Protein AF-A0A7W1ZG81-F1 (afdb_monomer_lite)

pLDDT: mean 86.16, std 15.69, range [42.53, 97.81]

Foldseek 3Di:
DDQDDDPDPVQLQVQLCVVVVHDPVVLVVDDPVSSVVSSVVSVVVVVVVNVVVVVVVVVVVVVD

Radius of gyration: 15.16 Å; chains: 1; bounding box: 34×14×44 Å

Secondary structure (DSSP, 8-state):
--PPPP--HHHHHHHHHHHTT--HHHHHHS-HHHHHHHHHHHHHHHHHHHHHHHHHHHHHTT--

Structure (mmCIF, N/CA/C/O backbone):
data_AF-A0A7W1ZG81-F1
#
_entry.id   AF-A0A7W1ZG81-F1
#
loop_
_atom_site.group_PDB
_atom_site.id
_atom_site.type_symbol
_atom_site.label_atom_id
_atom_site.label_alt_id
_atom_site.label_comp_id
_atom_site.label_asym_id
_atom_site.label_entity_id
_atom_site.label_seq_id
_atom_site.pdbx_PDB_ins_code
_atom_site.Cartn_x
_atom_site.Cartn_y
_atom_site.Cartn_z
_atom_site.occupancy
_atom_site.B_iso_or_equiv
_atom_site.auth_seq_id
_atom_site.auth_comp_id
_atom_site.auth_asym_id
_atom_site.auth_atom_id
_atom_site.pdbx_PDB_model_num
ATOM 1 N N . MET A 1 1 ? 7.231 8.989 -23.432 1.00 42.53 1 MET A N 1
ATOM 2 C CA . MET A 1 1 ? 6.889 7.845 -22.558 1.00 42.53 1 MET A CA 1
ATOM 3 C C . MET A 1 1 ? 6.114 8.378 -21.361 1.00 42.53 1 MET A C 1
ATOM 5 O O . MET A 1 1 ? 6.548 9.385 -20.817 1.00 42.53 1 MET A O 1
ATOM 9 N N . SER A 1 2 ? 4.973 7.792 -20.976 1.00 57.25 2 SER A N 1
ATOM 10 C CA . SER A 1 2 ? 4.302 8.201 -19.732 1.00 57.25 2 SER A CA 1
ATOM 11 C C . SER A 1 2 ? 5.032 7.562 -18.557 1.00 57.25 2 SER A C 1
ATOM 13 O O . SER A 1 2 ? 4.969 6.347 -18.363 1.00 57.25 2 SER A O 1
ATOM 15 N N . GLU A 1 3 ? 5.763 8.371 -17.806 1.00 70.50 3 GLU A N 1
ATOM 16 C CA . GLU A 1 3 ? 6.382 7.943 -16.560 1.00 70.50 3 GLU A CA 1
ATOM 17 C C . GLU A 1 3 ? 5.293 7.438 -15.600 1.00 70.50 3 GLU A C 1
ATOM 19 O O . GLU A 1 3 ? 4.212 8.029 -15.503 1.00 70.50 3 GLU A O 1
ATOM 24 N N . LEU A 1 4 ? 5.537 6.317 -14.915 1.00 76.19 4 LEU A N 1
ATOM 25 C CA . LEU A 1 4 ? 4.576 5.829 -13.928 1.00 76.19 4 LEU A CA 1
ATOM 26 C C . LEU A 1 4 ? 4.392 6.879 -12.828 1.00 76.19 4 LEU A C 1
ATOM 28 O O . LEU A 1 4 ? 5.383 7.456 -12.368 1.00 76.19 4 LEU A O 1
ATOM 32 N N . PRO A 1 5 ? 3.162 7.082 -12.325 1.00 80.75 5 PRO A N 1
ATOM 33 C CA . PRO A 1 5 ? 2.937 8.023 -11.241 1.00 80.75 5 PRO A CA 1
ATOM 34 C C . PRO A 1 5 ? 3.763 7.622 -10.007 1.00 80.75 5 PRO A C 1
ATOM 36 O O . PRO A 1 5 ? 3.957 6.423 -9.745 1.00 80.75 5 PRO A O 1
ATOM 39 N N . PRO A 1 6 ? 4.296 8.593 -9.245 1.00 86.62 6 PRO A N 1
ATOM 40 C CA . PRO A 1 6 ? 5.040 8.306 -8.026 1.00 86.62 6 PRO A CA 1
ATOM 41 C C . PRO A 1 6 ? 4.160 7.566 -7.012 1.00 86.62 6 PRO A C 1
ATOM 43 O O . PRO A 1 6 ? 2.952 7.791 -6.922 1.00 86.62 6 PRO A O 1
ATOM 46 N N . VAL A 1 7 ? 4.770 6.687 -6.211 1.00 90.44 7 VAL A N 1
ATOM 47 C CA . VAL A 1 7 ? 4.068 6.005 -5.112 1.00 90.44 7 VAL A CA 1
ATOM 48 C C . VAL A 1 7 ? 3.852 7.004 -3.975 1.00 90.44 7 VAL A C 1
ATOM 50 O O . VAL A 1 7 ? 4.677 7.129 -3.070 1.00 90.44 7 VAL A O 1
ATOM 53 N N . THR A 1 8 ? 2.746 7.741 -4.038 1.00 93.56 8 THR A N 1
ATOM 54 C CA . THR A 1 8 ? 2.365 8.733 -3.027 1.00 93.56 8 THR A CA 1
ATOM 55 C C . THR A 1 8 ? 1.591 8.096 -1.864 1.00 93.56 8 THR A C 1
ATOM 57 O O . THR A 1 8 ? 1.047 6.987 -1.995 1.00 93.56 8 THR A O 1
ATOM 60 N N . PRO A 1 9 ? 1.502 8.778 -0.704 1.00 93.81 9 PRO A N 1
ATOM 61 C CA . PRO A 1 9 ? 0.641 8.347 0.396 1.00 93.81 9 PRO A CA 1
ATOM 62 C C . PRO A 1 9 ? -0.828 8.182 -0.016 1.00 93.81 9 PRO A C 1
ATOM 64 O O . PRO A 1 9 ? -1.464 7.212 0.397 1.00 93.81 9 PRO A O 1
ATOM 67 N N . ASP A 1 10 ? -1.343 9.068 -0.871 1.00 94.25 10 ASP A N 1
ATOM 68 C CA . ASP A 1 10 ? -2.736 9.030 -1.328 1.00 94.25 10 ASP A CA 1
ATOM 69 C C . ASP A 1 10 ? -3.013 7.834 -2.235 1.00 94.25 10 ASP A C 1
ATOM 71 O O . ASP A 1 10 ? -3.984 7.109 -2.012 1.00 94.25 10 ASP A O 1
ATOM 75 N N . LEU A 1 11 ? -2.117 7.552 -3.189 1.00 94.06 11 LEU A N 1
AT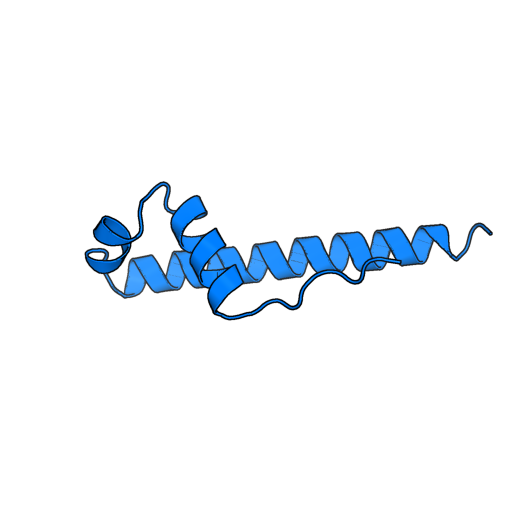OM 76 C CA . LEU A 1 11 ? -2.213 6.359 -4.033 1.00 94.06 11 LEU A CA 1
ATOM 77 C C . LEU A 1 11 ? -2.138 5.084 -3.186 1.00 94.06 11 LEU A C 1
ATOM 79 O O . LEU A 1 11 ? -2.946 4.170 -3.345 1.00 94.06 11 LEU A O 1
ATOM 83 N N . THR A 1 12 ? -1.205 5.047 -2.232 1.00 96.19 12 THR A N 1
ATOM 84 C CA . THR A 1 12 ? -1.074 3.925 -1.293 1.00 96.19 12 THR A CA 1
ATOM 85 C C . THR A 1 12 ? -2.374 3.702 -0.525 1.00 96.19 12 THR A C 1
ATOM 87 O O . THR A 1 12 ? -2.841 2.571 -0.411 1.00 96.19 12 THR A O 1
ATOM 90 N N . ARG A 1 13 ? -2.971 4.777 -0.002 1.00 95.94 13 ARG A N 1
ATOM 91 C CA . ARG A 1 13 ? -4.215 4.716 0.766 1.00 95.94 13 ARG A CA 1
ATOM 92 C C . ARG A 1 13 ? -5.389 4.266 -0.095 1.00 95.94 13 ARG A C 1
ATOM 94 O O . ARG A 1 13 ? -6.173 3.435 0.353 1.00 95.94 13 ARG A O 1
ATOM 101 N N . PHE A 1 14 ? -5.501 4.784 -1.314 1.00 95.44 14 PHE A N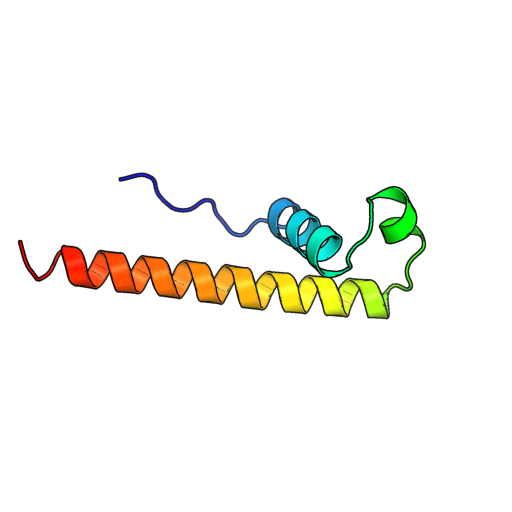 1
ATOM 102 C CA . PHE A 1 14 ? -6.529 4.378 -2.268 1.00 95.44 14 PHE A CA 1
ATOM 103 C C . PHE A 1 14 ? -6.473 2.869 -2.542 1.00 95.44 14 PHE A C 1
ATOM 105 O O . PHE A 1 14 ? -7.477 2.169 -2.392 1.00 95.44 14 PHE A O 1
ATOM 112 N N . VAL A 1 15 ? -5.282 2.353 -2.857 1.00 95.56 15 VAL A N 1
ATOM 113 C CA . VAL A 1 15 ? -5.069 0.920 -3.098 1.00 95.56 15 VAL A CA 1
ATOM 114 C C . VAL A 1 15 ? -5.332 0.104 -1.834 1.00 95.56 15 VAL A C 1
ATOM 116 O O . VAL A 1 15 ? -5.979 -0.934 -1.909 1.00 95.56 15 VAL A O 1
ATOM 119 N N . ALA A 1 16 ? -4.905 0.575 -0.661 1.00 97.12 16 ALA A N 1
ATOM 120 C CA . ALA A 1 16 ? -5.151 -0.114 0.603 1.00 97.12 16 ALA A CA 1
ATOM 121 C C . ALA A 1 16 ? -6.651 -0.267 0.913 1.00 97.12 16 ALA A C 1
ATOM 123 O O . ALA A 1 16 ? -7.081 -1.355 1.289 1.00 97.12 16 ALA A O 1
ATOM 124 N N . ILE A 1 17 ? -7.457 0.779 0.686 1.00 96.56 17 ILE A N 1
ATOM 125 C CA . ILE A 1 17 ? -8.922 0.735 0.855 1.00 96.56 17 ILE A CA 1
ATOM 126 C C . ILE A 1 17 ? -9.547 -0.286 -0.104 1.00 96.56 17 ILE A C 1
ATOM 128 O O . ILE A 1 17 ? -10.380 -1.095 0.305 1.00 96.56 17 ILE A O 1
ATOM 132 N N . ARG A 1 18 ? -9.098 -0.301 -1.366 1.00 95.56 18 ARG A N 1
ATOM 133 C CA . ARG A 1 18 ? -9.527 -1.294 -2.362 1.00 95.56 18 ARG A CA 1
ATOM 134 C C . ARG A 1 18 ? -9.150 -2.721 -1.965 1.00 95.56 18 ARG A C 1
ATOM 136 O O . ARG A 1 18 ? -9.985 -3.611 -2.078 1.00 95.56 18 ARG A O 1
ATOM 143 N N . LEU A 1 19 ? -7.930 -2.939 -1.474 1.00 94.69 19 LEU A N 1
ATOM 144 C CA . LEU A 1 19 ? -7.457 -4.249 -1.008 1.00 94.69 19 LEU A CA 1
ATOM 145 C C . LEU A 1 19 ? -8.213 -4.746 0.224 1.00 94.69 19 LEU A C 1
ATOM 147 O O . LEU A 1 19 ? -8.374 -5.951 0.389 1.00 94.69 19 LEU A O 1
ATOM 151 N N . ALA A 1 20 ? -8.661 -3.832 1.081 1.00 94.56 20 ALA A N 1
ATOM 152 C CA . ALA A 1 20 ? -9.507 -4.142 2.226 1.00 94.56 20 ALA A CA 1
ATOM 153 C C . ALA A 1 20 ? -10.974 -4.416 1.838 1.00 94.56 20 ALA A C 1
ATOM 155 O O . ALA A 1 20 ? -11.782 -4.710 2.714 1.00 94.56 20 ALA A O 1
ATOM 156 N N . GLY A 1 21 ? -11.339 -4.309 0.551 1.00 95.62 21 GLY A N 1
ATOM 157 C CA . GLY A 1 21 ? -12.701 -4.571 0.073 1.00 95.62 21 GLY A CA 1
ATOM 158 C C . GLY A 1 21 ? -13.741 -3.627 0.674 1.00 95.62 21 GLY A C 1
ATOM 159 O O . GLY A 1 21 ? -14.890 -4.014 0.873 1.00 95.62 21 GLY A O 1
ATOM 160 N N . THR A 1 22 ? -13.331 -2.405 1.018 1.00 93.94 22 THR A N 1
ATOM 161 C CA . THR A 1 22 ? -14.128 -1.487 1.833 1.00 93.94 22 THR A CA 1
ATOM 162 C C . THR A 1 22 ? -14.229 -0.098 1.206 1.00 93.94 22 THR A C 1
ATOM 164 O O . THR A 1 22 ? -13.625 0.188 0.172 1.00 93.94 22 THR A O 1
ATOM 167 N N . ASP A 1 23 ? -15.009 0.779 1.835 1.00 93.75 23 ASP A N 1
ATOM 168 C CA . ASP A 1 23 ? -15.139 2.187 1.461 1.00 93.75 23 ASP A CA 1
ATOM 169 C C . ASP A 1 23 ? -14.401 3.108 2.450 1.00 93.75 23 ASP A C 1
ATOM 171 O O . ASP A 1 23 ? -13.910 2.691 3.501 1.00 93.75 23 ASP A O 1
ATOM 175 N N . VAL A 1 24 ? -14.322 4.401 2.127 1.00 91.19 24 VAL A N 1
ATOM 176 C CA . VAL A 1 24 ? -13.614 5.391 2.956 1.00 91.19 24 VAL A CA 1
ATOM 177 C C . VAL A 1 24 ? -14.232 5.538 4.354 1.00 91.19 24 VAL A C 1
ATOM 179 O O . VAL A 1 24 ? -13.508 5.837 5.307 1.00 91.19 24 VAL A O 1
ATOM 182 N N . LYS A 1 25 ? -15.552 5.357 4.503 1.00 93.38 25 LYS A N 1
ATOM 183 C CA . LYS A 1 25 ? -16.243 5.512 5.792 1.00 93.38 25 LYS A CA 1
ATOM 184 C C . LYS A 1 25 ? -15.905 4.340 6.708 1.00 93.38 25 LYS A C 1
ATOM 186 O O . LYS A 1 25 ? -15.429 4.561 7.819 1.00 93.38 25 LYS A O 1
ATOM 191 N N . LYS A 1 26 ? -16.062 3.115 6.211 1.00 93.50 26 LYS A N 1
ATOM 192 C CA . LYS A 1 26 ? -15.732 1.876 6.922 1.00 93.50 26 LYS A CA 1
ATOM 193 C C . LYS A 1 26 ? -14.237 1.759 7.199 1.00 93.50 26 LYS A C 1
ATOM 195 O O . LYS A 1 26 ? -13.855 1.365 8.292 1.00 93.50 26 LYS A O 1
ATOM 200 N N . TRP A 1 27 ? -13.382 2.212 6.280 1.00 93.94 27 TRP A N 1
ATOM 201 C CA . TRP A 1 27 ? -11.938 2.296 6.512 1.00 93.94 27 TRP A CA 1
ATOM 202 C C . TRP A 1 27 ? -11.596 3.113 7.762 1.00 93.94 27 TRP A C 1
ATOM 204 O O . TRP A 1 27 ? -10.727 2.725 8.533 1.00 93.94 27 TRP A O 1
ATOM 214 N N . LYS A 1 28 ? -12.273 4.243 8.009 1.00 92.56 28 LYS A N 1
ATOM 215 C CA . LYS A 1 28 ? -12.015 5.065 9.208 1.00 92.56 28 LYS A CA 1
ATOM 216 C C . LYS A 1 28 ? -12.406 4.367 10.515 1.00 92.56 28 LYS A C 1
ATOM 218 O O . LYS A 1 28 ? -11.875 4.746 11.552 1.00 92.56 28 LYS A O 1
ATOM 223 N N . GLN A 1 29 ? -13.307 3.390 10.449 1.00 95.31 29 GLN A N 1
ATOM 224 C CA . GLN A 1 29 ? -13.783 2.604 11.588 1.00 95.31 29 GLN A CA 1
ATOM 225 C C . GLN A 1 29 ? -12.929 1.353 11.838 1.00 95.31 29 GLN A C 1
ATOM 227 O O . GLN A 1 29 ? -13.053 0.739 12.892 1.00 95.31 29 GLN A O 1
ATOM 232 N N . MET A 1 30 ? -12.066 0.973 10.890 1.00 93.31 30 MET A N 1
ATOM 233 C CA . MET A 1 30 ? -11.146 -0.147 11.066 1.00 93.31 30 MET A CA 1
ATOM 234 C C . MET A 1 30 ? -10.101 0.157 12.138 1.00 93.31 30 MET A C 1
ATOM 236 O O . MET A 1 30 ? -9.609 1.289 12.259 1.00 93.31 30 MET A O 1
ATOM 240 N N . ASP A 1 31 ? -9.701 -0.896 12.848 1.00 96.44 31 ASP A N 1
ATOM 241 C CA . ASP A 1 31 ? -8.588 -0.825 13.780 1.00 96.44 31 ASP A CA 1
ATOM 242 C C . ASP A 1 31 ? -7.317 -0.302 13.090 1.00 96.44 31 ASP A C 1
ATOM 244 O O . ASP A 1 31 ? -7.093 -0.486 11.886 1.00 96.44 31 ASP A O 1
ATOM 248 N N . LYS A 1 32 ? -6.487 0.412 13.853 1.00 94.75 32 LYS A N 1
ATOM 249 C CA . LYS A 1 32 ? -5.250 0.986 13.324 1.00 94.75 32 LYS A CA 1
ATOM 250 C C . LYS A 1 32 ? -4.304 -0.104 12.806 1.00 94.75 32 LYS A C 1
ATOM 252 O O . LYS A 1 32 ? -3.772 0.070 11.714 1.00 94.75 32 LYS A O 1
ATOM 257 N N . GLY A 1 33 ? -4.155 -1.221 13.518 1.00 96.62 33 GLY A N 1
ATOM 258 C CA . GLY A 1 33 ? -3.294 -2.330 13.104 1.00 96.62 33 GLY A CA 1
ATOM 259 C C . GLY A 1 33 ? -3.733 -2.926 11.768 1.00 96.62 33 GLY A C 1
ATOM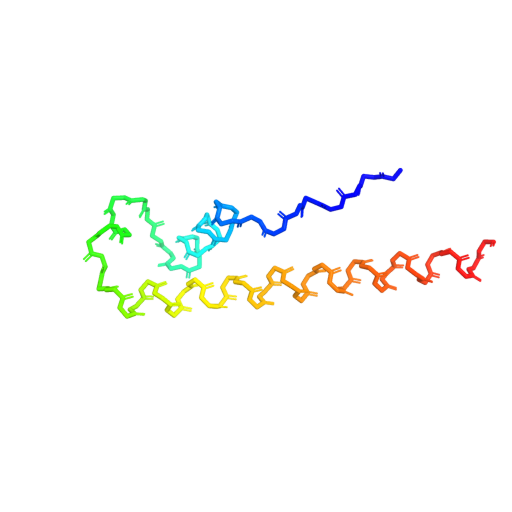 260 O O . GLY A 1 33 ? -2.931 -3.028 10.843 1.00 96.62 33 GLY A O 1
ATOM 261 N N . ALA A 1 34 ? -5.034 -3.185 11.612 1.00 94.44 34 ALA A N 1
ATOM 262 C CA . ALA A 1 34 ? -5.590 -3.684 10.352 1.00 94.44 34 ALA A CA 1
ATOM 263 C C . ALA A 1 34 ? -5.360 -2.703 9.185 1.00 94.44 34 ALA A C 1
ATOM 265 O O . ALA A 1 34 ? -4.992 -3.102 8.077 1.00 94.44 34 ALA A O 1
ATOM 266 N N . ARG A 1 35 ? -5.527 -1.393 9.418 1.00 96.25 35 ARG A N 1
ATOM 267 C CA . ARG A 1 35 ? -5.218 -0.374 8.400 1.00 96.25 35 ARG A CA 1
ATOM 268 C C . ARG A 1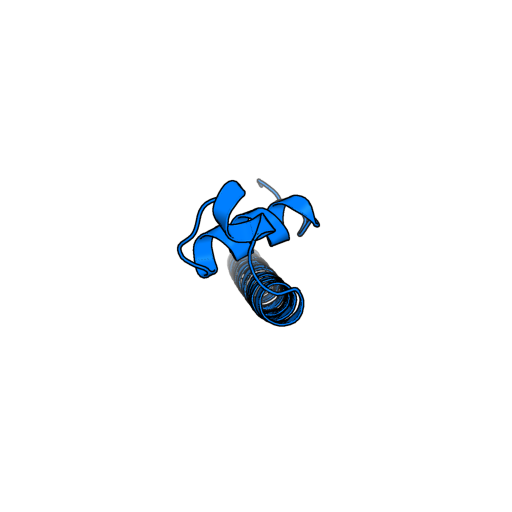 35 ? -3.742 -0.370 8.017 1.00 96.25 35 ARG A C 1
ATOM 270 O O . ARG A 1 35 ? -3.434 -0.277 6.828 1.00 96.25 35 ARG A O 1
ATOM 277 N N . ASP A 1 36 ? -2.850 -0.477 8.996 1.00 97.00 36 ASP A N 1
ATOM 278 C CA . ASP A 1 36 ? -1.403 -0.479 8.781 1.00 97.00 36 ASP A CA 1
ATOM 279 C C . ASP A 1 36 ? -0.958 -1.710 7.969 1.00 97.00 36 ASP A C 1
ATOM 281 O O . ASP A 1 36 ? -0.140 -1.580 7.053 1.00 97.00 36 ASP A O 1
ATOM 285 N N . GLU A 1 37 ? -1.564 -2.878 8.198 1.00 97.12 37 GLU A N 1
ATOM 286 C CA . GLU A 1 37 ? -1.331 -4.087 7.395 1.00 97.12 37 GLU A CA 1
ATOM 287 C C . GLU A 1 37 ? -1.723 -3.896 5.923 1.00 97.12 37 GLU A C 1
ATOM 289 O O . GLU A 1 37 ? -0.937 -4.190 5.012 1.00 97.12 37 GLU A O 1
ATOM 294 N N . HIS A 1 38 ? -2.912 -3.346 5.663 1.00 97.81 38 HIS A N 1
ATOM 295 C CA . HIS A 1 38 ? -3.365 -3.063 4.301 1.00 97.81 38 HIS A CA 1
ATOM 296 C C . HIS A 1 38 ? -2.507 -1.994 3.613 1.00 97.81 38 HIS A C 1
ATOM 298 O O . HIS A 1 38 ? -2.188 -2.134 2.430 1.00 97.81 38 HIS A O 1
ATOM 304 N N . LEU A 1 39 ? -2.077 -0.958 4.341 1.00 97.19 39 LEU A N 1
ATOM 305 C CA . LEU A 1 39 ? -1.151 0.058 3.832 1.00 97.19 39 LEU A CA 1
ATOM 306 C C . LEU A 1 39 ? 0.212 -0.549 3.482 1.00 97.19 39 LEU A C 1
ATOM 308 O O . LEU A 1 39 ? 0.766 -0.256 2.418 1.00 97.19 39 LEU A O 1
ATOM 312 N N . ALA A 1 40 ? 0.747 -1.427 4.332 1.00 97.25 40 ALA A N 1
ATOM 313 C CA . ALA A 1 40 ? 1.998 -2.127 4.066 1.00 97.25 40 ALA A CA 1
ATOM 314 C C . ALA A 1 40 ? 1.884 -3.022 2.822 1.00 97.25 40 ALA A C 1
ATOM 316 O O . ALA A 1 40 ? 2.774 -3.004 1.966 1.00 97.25 40 ALA A O 1
ATOM 317 N N . LYS A 1 41 ? 0.773 -3.758 2.679 1.00 97.19 41 LYS A N 1
ATOM 318 C CA . LYS A 1 41 ? 0.494 -4.589 1.499 1.00 97.19 41 LYS A CA 1
ATOM 319 C C . LYS A 1 41 ? 0.390 -3.747 0.225 1.00 97.19 41 LYS A C 1
ATOM 321 O O . LYS A 1 41 ? 1.045 -4.075 -0.764 1.00 97.19 41 LYS A O 1
ATOM 326 N N . ALA A 1 42 ? -0.343 -2.633 0.267 1.00 97.19 42 ALA A N 1
ATOM 327 C CA . ALA A 1 42 ? -0.471 -1.702 -0.853 1.00 97.19 42 ALA A CA 1
ATOM 328 C C . ALA A 1 42 ? 0.891 -1.154 -1.304 1.00 97.19 42 ALA A C 1
ATOM 330 O O . ALA A 1 42 ? 1.207 -1.189 -2.491 1.00 97.19 42 ALA A O 1
ATOM 331 N N . ARG A 1 43 ? 1.749 -0.728 -0.364 1.00 95.94 43 ARG A N 1
ATOM 332 C CA . ARG A 1 43 ? 3.109 -0.258 -0.692 1.00 95.94 43 ARG A CA 1
ATOM 333 C C . ARG A 1 43 ? 3.952 -1.330 -1.374 1.00 95.94 43 ARG A C 1
ATOM 335 O O . ARG A 1 43 ? 4.687 -1.011 -2.306 1.00 95.94 43 ARG A O 1
ATOM 342 N N . ARG A 1 44 ? 3.894 -2.579 -0.899 1.00 95.94 44 ARG A N 1
ATOM 343 C CA . ARG A 1 44 ? 4.663 -3.688 -1.492 1.00 95.94 44 ARG A CA 1
ATOM 344 C C . ARG A 1 44 ? 4.215 -3.968 -2.923 1.00 95.94 44 ARG A C 1
ATOM 346 O O . ARG A 1 44 ? 5.073 -4.106 -3.788 1.00 95.94 44 ARG A O 1
ATOM 353 N N . LEU A 1 45 ? 2.904 -3.994 -3.167 1.00 95.44 45 LEU A N 1
ATOM 354 C CA . LEU A 1 45 ? 2.338 -4.217 -4.499 1.00 95.44 45 LEU A CA 1
ATOM 355 C C . LEU A 1 45 ? 2.716 -3.096 -5.469 1.00 95.44 45 LEU A C 1
ATOM 357 O O . LEU A 1 45 ? 3.307 -3.378 -6.504 1.00 95.44 45 LEU A O 1
ATOM 361 N N . LEU A 1 46 ? 2.508 -1.834 -5.084 1.00 94.12 46 LEU A N 1
ATOM 362 C CA . LEU A 1 46 ? 2.857 -0.681 -5.921 1.00 94.12 46 LEU A CA 1
ATOM 363 C C . LEU A 1 46 ? 4.352 -0.646 -6.278 1.00 94.12 46 LEU A C 1
ATOM 365 O O . LEU A 1 46 ? 4.723 -0.346 -7.410 1.00 94.12 46 LEU A O 1
ATOM 369 N N . LYS A 1 47 ? 5.231 -0.995 -5.329 1.00 92.62 47 LYS A N 1
ATOM 370 C CA . LYS A 1 47 ? 6.671 -1.126 -5.603 1.00 92.62 47 LYS A CA 1
ATOM 371 C C . LYS A 1 47 ? 6.985 -2.290 -6.545 1.00 92.62 47 LYS A C 1
ATOM 373 O O . LYS A 1 47 ? 7.876 -2.157 -7.378 1.00 92.62 47 LYS A O 1
ATOM 378 N N . ALA A 1 48 ? 6.309 -3.427 -6.392 1.00 92.12 48 ALA A N 1
ATOM 379 C CA . ALA A 1 48 ? 6.516 -4.593 -7.244 1.00 92.12 48 ALA A CA 1
ATOM 380 C C . ALA A 1 48 ? 6.063 -4.328 -8.687 1.00 92.12 48 ALA A C 1
ATOM 382 O O . ALA A 1 48 ? 6.813 -4.636 -9.610 1.00 92.12 48 ALA A O 1
ATOM 383 N N . GLU A 1 49 ? 4.896 -3.705 -8.869 1.00 90.19 49 GLU A N 1
ATOM 384 C CA . GLU A 1 49 ? 4.385 -3.284 -10.178 1.00 90.19 49 GLU A CA 1
ATOM 385 C C . GLU A 1 49 ? 5.335 -2.293 -10.842 1.00 90.19 49 GLU A C 1
ATOM 387 O O . GLU A 1 49 ? 5.767 -2.515 -11.969 1.00 90.19 49 GLU A O 1
ATOM 392 N N . ARG A 1 50 ? 5.761 -1.252 -10.121 1.00 89.81 50 ARG A N 1
ATOM 393 C CA . ARG A 1 50 ? 6.721 -0.279 -10.652 1.00 89.81 50 ARG A CA 1
ATOM 394 C C . ARG A 1 50 ? 8.024 -0.946 -11.105 1.00 89.81 50 ARG A C 1
ATOM 396 O O . ARG A 1 50 ? 8.436 -0.744 -12.239 1.00 89.81 50 ARG A O 1
ATOM 403 N N . ARG A 1 51 ? 8.607 -1.831 -10.288 1.00 89.50 51 ARG A N 1
ATOM 404 C CA . ARG A 1 51 ? 9.796 -2.618 -10.675 1.00 89.50 51 ARG A CA 1
ATOM 405 C C . ARG A 1 51 ? 9.550 -3.549 -11.860 1.00 89.50 51 ARG A C 1
ATOM 407 O O . ARG A 1 51 ? 10.494 -3.934 -12.545 1.00 89.50 51 ARG A O 1
ATOM 414 N N . PHE A 1 52 ? 8.327 -4.038 -12.041 1.00 88.94 52 PHE A N 1
ATOM 415 C CA . PHE A 1 52 ? 7.972 -4.853 -13.198 1.00 88.94 52 PHE A CA 1
ATOM 416 C C . PHE A 1 52 ? 7.980 -4.003 -14.470 1.00 88.94 52 PHE A C 1
ATOM 418 O O . PHE A 1 52 ? 8.642 -4.384 -15.430 1.00 88.94 52 PHE A O 1
ATOM 425 N N . PHE A 1 53 ? 7.347 -2.831 -14.445 1.00 86.25 53 PHE A N 1
ATOM 426 C CA . PHE A 1 53 ? 7.345 -1.905 -15.576 1.00 86.25 53 PHE A CA 1
ATOM 427 C C . PHE A 1 53 ? 8.733 -1.345 -15.889 1.00 86.25 53 PHE A C 1
ATOM 429 O O . PHE A 1 53 ? 9.119 -1.354 -17.049 1.00 86.25 53 PHE A O 1
ATOM 436 N N . GLU A 1 54 ? 9.517 -0.955 -14.881 1.00 86.75 54 GLU A N 1
ATOM 437 C CA . GLU A 1 54 ? 10.906 -0.503 -15.066 1.00 86.75 54 GLU A CA 1
ATOM 438 C C . GLU A 1 54 ? 11.756 -1.583 -15.763 1.00 86.75 54 GLU A C 1
ATOM 440 O O . GLU A 1 54 ? 12.523 -1.290 -16.674 1.00 86.75 54 GLU A O 1
ATOM 445 N N . ARG A 1 55 ? 11.577 -2.863 -15.396 1.00 82.81 55 ARG A N 1
AT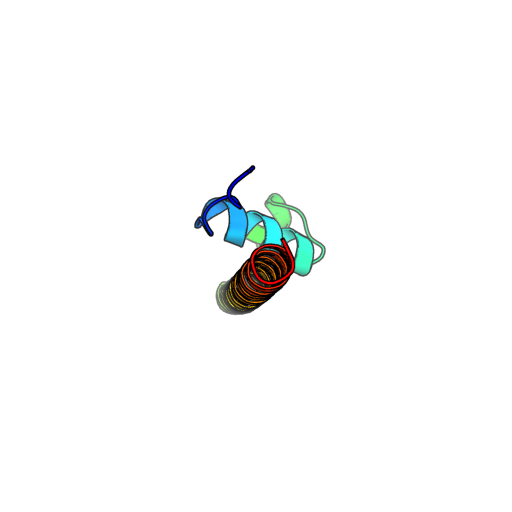OM 446 C CA . ARG A 1 55 ? 12.254 -3.990 -16.064 1.00 82.81 55 ARG A CA 1
ATOM 447 C C . ARG A 1 55 ? 11.706 -4.292 -17.459 1.00 82.81 55 ARG A C 1
ATOM 449 O O . ARG A 1 55 ? 12.465 -4.747 -18.309 1.00 82.81 55 ARG A O 1
ATOM 456 N N . GLY A 1 56 ? 10.405 -4.106 -17.675 1.00 73.06 56 GLY A N 1
ATOM 457 C CA . GLY A 1 56 ? 9.766 -4.268 -18.982 1.00 73.06 56 GLY A CA 1
ATOM 458 C C . GLY A 1 56 ? 10.257 -3.219 -19.978 1.00 73.06 56 GLY A C 1
ATOM 459 O O . GLY A 1 56 ? 10.676 -3.575 -21.072 1.00 73.06 56 GLY A O 1
ATOM 460 N N . GLN A 1 57 ? 10.324 -1.961 -19.543 1.00 61.56 57 GLN A N 1
ATOM 461 C CA . GLN A 1 57 ? 10.876 -0.846 -20.316 1.00 61.56 57 GLN A CA 1
ATOM 462 C C . GLN A 1 57 ? 12.370 -1.040 -20.609 1.00 61.56 57 GLN A C 1
ATOM 464 O O . GLN A 1 57 ? 12.794 -0.871 -21.747 1.00 61.56 57 GLN A O 1
ATOM 469 N N . ALA A 1 58 ? 13.150 -1.519 -19.632 1.00 55.94 58 ALA A N 1
ATOM 470 C CA . ALA A 1 58 ? 14.564 -1.843 -19.841 1.00 55.94 58 ALA A CA 1
ATOM 471 C C . ALA A 1 58 ? 14.800 -2.982 -20.855 1.00 55.94 58 ALA A C 1
ATOM 473 O O . ALA A 1 58 ? 15.883 -3.080 -21.422 1.00 55.94 58 ALA A O 1
ATOM 474 N N . LYS A 1 59 ? 13.817 -3.864 -21.089 1.00 55.53 59 LYS A N 1
ATOM 475 C CA . LYS A 1 59 ? 13.899 -4.899 -22.135 1.00 55.53 59 LYS A CA 1
ATOM 476 C C . LYS A 1 59 ? 13.522 -4.382 -23.523 1.00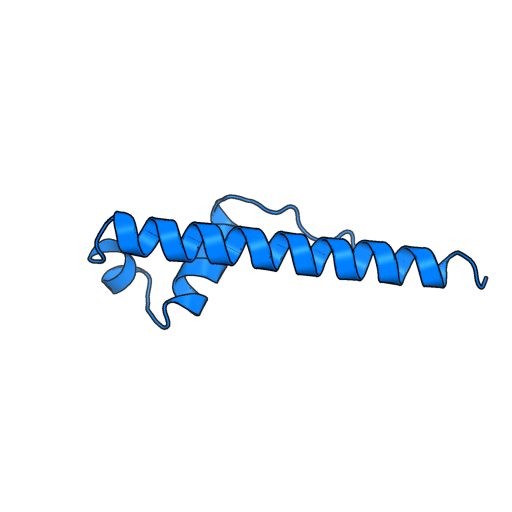 55.53 59 LYS A C 1
ATOM 478 O O . LYS A 1 59 ? 14.009 -4.939 -24.499 1.00 55.53 59 LYS A O 1
ATOM 483 N N . GLU A 1 60 ? 12.682 -3.356 -23.616 1.00 51.16 60 GLU A N 1
ATOM 484 C CA . GLU A 1 60 ? 12.282 -2.732 -24.885 1.00 51.16 60 GLU A CA 1
ATOM 485 C C . GLU A 1 60 ? 13.380 -1.822 -25.464 1.00 51.16 60 GLU A C 1
ATOM 487 O O . GLU A 1 60 ? 13.543 -1.777 -26.679 1.00 51.16 60 GLU A O 1
ATOM 492 N N . GLU A 1 61 ? 14.190 -1.167 -24.624 1.00 49.94 61 GLU A N 1
ATOM 493 C CA . GLU A 1 61 ? 15.324 -0.332 -25.073 1.00 49.94 61 GLU A CA 1
ATOM 494 C C . GLU A 1 61 ? 16.537 -1.126 -25.588 1.00 49.94 61 GLU A C 1
ATOM 496 O O . GLU A 1 61 ? 17.343 -0.578 -26.327 1.00 49.94 61 GLU A O 1
ATOM 501 N N . VAL A 1 62 ? 16.696 -2.405 -25.228 1.00 53.88 62 VAL A N 1
ATOM 502 C CA . VAL A 1 62 ? 17.863 -3.222 -25.641 1.00 53.88 62 VAL A CA 1
ATOM 503 C C . VAL A 1 62 ? 17.647 -3.913 -26.998 1.00 53.88 62 VAL A C 1
ATOM 505 O O . VAL A 1 62 ? 18.581 -4.468 -27.570 1.00 53.88 62 VAL A O 1
ATOM 508 N N . VAL A 1 63 ? 16.417 -3.905 -27.519 1.00 51.41 63 VAL A N 1
ATOM 509 C CA . VAL A 1 63 ? 16.037 -4.604 -28.763 1.00 51.41 63 VAL A CA 1
ATOM 510 C C . VAL A 1 63 ? 15.799 -3.627 -29.931 1.00 51.41 63 VAL A C 1
ATOM 512 O O . VAL A 1 63 ? 15.531 -4.077 -31.042 1.00 51.41 63 VAL A O 1
ATOM 515 N N . ASN A 1 64 ? 15.947 -2.314 -29.710 1.00 44.19 64 ASN A N 1
ATOM 516 C CA . ASN A 1 64 ? 15.887 -1.273 -30.747 1.00 44.19 64 ASN A CA 1
ATOM 517 C C . ASN A 1 64 ? 17.247 -0.614 -30.980 1.00 44.19 64 ASN A C 1
ATOM 519 O O . ASN A 1 64 ? 17.941 -0.330 -29.981 1.00 44.19 64 ASN A O 1
#

Sequence (64 aa):
MSELPPVTPDLTRFVAIRLAGTDVKKWKQMDKGARDEHLAKARRLLKAERRFFERGQAKEEVVN